Protein AF-A0A2M7Q3H6-F1 (afdb_monomer_lite)

Structure (mmCIF, N/CA/C/O backbone):
data_AF-A0A2M7Q3H6-F1
#
_entry.id   AF-A0A2M7Q3H6-F1
#
loop_
_atom_site.group_PDB
_atom_site.id
_atom_site.type_symbol
_atom_site.label_atom_id
_atom_site.label_alt_id
_atom_site.label_comp_id
_atom_site.label_asym_id
_atom_site.label_entity_id
_atom_site.label_seq_id
_atom_site.pdbx_PDB_ins_code
_atom_site.Cartn_x
_atom_site.Cartn_y
_atom_site.Cartn_z
_atom_site.occupancy
_atom_site.B_iso_or_equiv
_atom_site.auth_seq_id
_atom_site.auth_comp_id
_atom_site.auth_asym_id
_atom_site.auth_atom_id
_atom_site.pdbx_PDB_model_num
ATOM 1 N N . MET A 1 1 ? -37.245 15.354 41.970 1.00 47.09 1 MET A N 1
ATOM 2 C CA . MET A 1 1 ? -35.953 14.683 41.717 1.00 47.09 1 MET A CA 1
ATOM 3 C C . MET A 1 1 ? -36.069 13.973 40.373 1.00 47.09 1 MET A C 1
ATOM 5 O O . MET A 1 1 ? -36.646 12.899 40.318 1.00 47.09 1 MET A O 1
ATOM 9 N N . ILE A 1 2 ? -35.687 14.635 39.275 1.00 44.41 2 ILE A N 1
ATOM 10 C CA . ILE A 1 2 ? -35.851 14.102 37.911 1.00 44.41 2 ILE A CA 1
ATOM 11 C C . ILE A 1 2 ? -34.501 13.532 37.474 1.00 44.41 2 ILE A C 1
ATOM 13 O O . ILE A 1 2 ? -33.543 14.279 37.293 1.00 44.41 2 ILE A O 1
ATOM 17 N N . LEU A 1 3 ? -34.428 12.208 37.346 1.00 49.00 3 LEU A N 1
ATOM 18 C CA . LEU A 1 3 ? -33.309 11.504 36.724 1.00 49.00 3 LEU A CA 1
ATOM 19 C C . LEU A 1 3 ? -33.371 11.756 35.213 1.00 49.00 3 LEU A C 1
ATOM 21 O O . LEU A 1 3 ? -34.132 11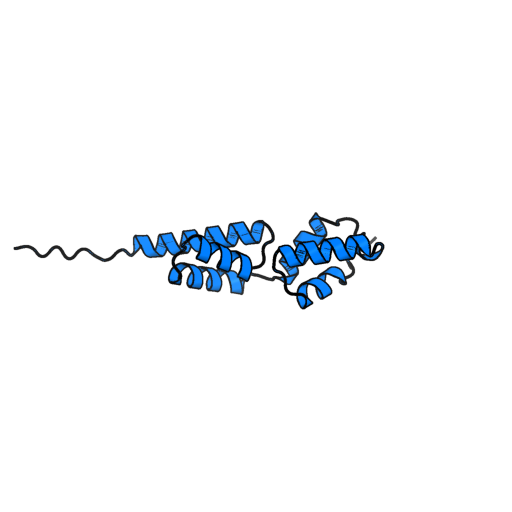.105 34.499 1.00 49.00 3 LEU A O 1
ATOM 25 N N . LEU A 1 4 ? -32.597 12.724 34.723 1.00 49.56 4 LEU A N 1
ATOM 26 C CA . LEU A 1 4 ? -32.354 12.878 33.290 1.00 49.56 4 LEU A CA 1
ATOM 27 C C . LEU A 1 4 ? -31.474 11.709 32.831 1.00 49.56 4 LEU A C 1
ATOM 29 O O . LEU A 1 4 ? -30.264 11.695 33.040 1.00 49.56 4 LEU A O 1
ATOM 33 N N . SER A 1 5 ? -32.113 10.705 32.233 1.00 51.41 5 SER A N 1
ATOM 34 C CA . SER A 1 5 ? -31.453 9.651 31.470 1.00 51.41 5 SER A CA 1
ATOM 35 C C . SER A 1 5 ? -30.949 10.254 30.158 1.00 51.41 5 SER A C 1
ATOM 37 O O . SER A 1 5 ? -31.702 10.435 29.203 1.00 51.41 5 SER A O 1
ATOM 39 N N . THR A 1 6 ? -29.678 10.645 30.130 1.00 59.47 6 THR A N 1
ATOM 40 C CA . THR A 1 6 ? -28.996 11.091 28.912 1.00 59.47 6 THR A CA 1
ATOM 41 C C . THR A 1 6 ? -28.763 9.869 28.013 1.00 59.47 6 THR A C 1
ATOM 43 O O . THR A 1 6 ? -28.077 8.939 28.444 1.00 59.47 6 THR 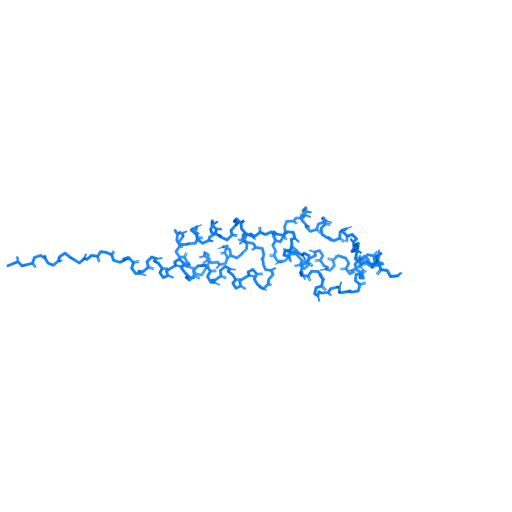A O 1
ATOM 46 N N . PRO A 1 7 ? -29.294 9.809 26.777 1.00 56.75 7 PRO A N 1
ATOM 47 C CA . PRO A 1 7 ? -29.010 8.688 25.886 1.00 56.75 7 PRO A CA 1
ATOM 48 C C . PRO A 1 7 ? -27.524 8.708 25.473 1.00 56.75 7 PRO A C 1
ATOM 50 O O . PRO A 1 7 ? -27.002 9.773 25.128 1.00 56.75 7 PRO A O 1
ATOM 53 N N . PRO A 1 8 ? -26.810 7.567 25.469 1.00 54.91 8 PRO A N 1
ATOM 54 C CA . PRO A 1 8 ? -25.399 7.555 25.110 1.00 54.91 8 PRO A CA 1
ATOM 55 C C . PRO A 1 8 ? -25.216 7.720 23.589 1.00 54.91 8 PRO A C 1
ATOM 57 O O . PRO A 1 8 ? -25.601 6.865 22.798 1.00 54.91 8 PRO A O 1
ATOM 60 N N . LEU A 1 9 ? -24.628 8.849 23.182 1.00 53.78 9 LEU A N 1
ATOM 61 C CA . LEU A 1 9 ? -23.551 8.986 22.179 1.00 53.78 9 LEU A CA 1
ATOM 62 C C . LEU A 1 9 ? -23.604 8.146 20.876 1.00 53.78 9 LEU A C 1
ATOM 64 O O . LEU A 1 9 ? -22.566 7.802 20.314 1.00 53.78 9 LEU A O 1
ATOM 68 N N . ARG A 1 10 ? -24.781 7.882 20.294 1.00 52.31 10 ARG A N 1
ATOM 69 C CA . ARG A 1 10 ? -24.874 7.266 18.947 1.00 52.31 10 ARG A CA 1
ATOM 70 C C . ARG A 1 10 ? -24.185 8.113 17.859 1.00 52.31 10 ARG A C 1
ATOM 72 O O . ARG A 1 10 ? -23.767 7.585 16.832 1.00 52.31 10 ARG A O 1
ATOM 79 N N . SER A 1 11 ? -24.041 9.417 18.098 1.00 59.81 11 SER A N 1
ATOM 80 C CA . SER A 1 11 ? -23.393 10.375 17.201 1.00 59.81 11 SER A CA 1
ATOM 81 C C . SER A 1 11 ? -21.864 10.260 17.174 1.00 59.81 11 SER A C 1
ATOM 83 O O . SER A 1 11 ? -21.290 10.384 16.096 1.00 59.81 11 SER A O 1
ATOM 85 N N . SER A 1 12 ? -21.185 9.978 18.293 1.00 74.31 12 SER A N 1
ATOM 86 C CA . SER A 1 12 ? -19.711 9.951 18.318 1.00 74.31 12 SER A CA 1
ATOM 87 C C . SER A 1 12 ? -19.141 8.729 17.596 1.00 74.31 12 SER A C 1
ATOM 89 O O . SER A 1 12 ? -18.218 8.868 16.797 1.00 74.31 12 SER A O 1
ATOM 91 N N . LYS A 1 13 ? -19.744 7.548 17.789 1.00 79.44 13 LYS A N 1
ATOM 92 C CA . LYS A 1 13 ? -19.305 6.302 17.137 1.00 79.44 13 LYS A CA 1
ATOM 93 C C . LYS A 1 13 ? -19.474 6.350 15.615 1.00 79.44 13 LYS A C 1
ATOM 95 O O . LYS A 1 13 ? -18.572 5.970 14.870 1.00 79.44 13 LYS A O 1
ATOM 100 N N . ALA A 1 14 ? -20.610 6.869 15.145 1.00 83.38 14 ALA A N 1
ATOM 101 C CA . ALA A 1 14 ? -20.863 7.031 13.715 1.00 83.38 14 ALA A CA 1
ATOM 102 C C . ALA A 1 14 ? -19.876 8.020 13.066 1.00 83.38 14 ALA A C 1
ATOM 104 O O . ALA A 1 14 ? -19.427 7.796 11.943 1.00 83.38 14 ALA A O 1
ATOM 105 N N . MET A 1 15 ? -19.504 9.092 13.775 1.00 88.12 15 MET A N 1
ATOM 106 C CA . MET A 1 15 ? -18.504 10.050 13.291 1.00 88.12 15 MET A CA 1
ATOM 107 C C . MET A 1 15 ? -17.093 9.460 13.282 1.00 88.12 15 MET A C 1
ATOM 109 O O . MET A 1 15 ? -16.375 9.650 12.303 1.00 88.12 15 MET A O 1
ATOM 113 N N . ALA A 1 16 ? -16.718 8.700 14.314 1.00 88.88 16 ALA A N 1
ATOM 114 C CA . ALA A 1 16 ? -15.434 8.003 14.368 1.00 88.88 16 ALA A CA 1
ATOM 115 C C . ALA A 1 16 ? -15.273 7.015 13.200 1.00 88.88 16 ALA A C 1
ATOM 117 O O . ALA A 1 16 ? -14.237 7.014 12.539 1.00 88.88 16 ALA A O 1
ATOM 118 N N . THR A 1 17 ? -16.325 6.252 12.883 1.00 91.69 17 THR A N 1
ATOM 119 C CA . THR A 1 17 ? -16.323 5.292 11.761 1.00 91.69 17 THR A CA 1
ATOM 120 C C . THR A 1 17 ? -16.152 6.009 10.421 1.00 91.69 17 THR A C 1
ATOM 122 O O . THR A 1 17 ? -15.242 5.693 9.662 1.00 91.69 17 THR A O 1
ATOM 125 N N . ARG A 1 18 ? -16.936 7.068 10.164 1.00 90.56 18 ARG A N 1
ATOM 126 C CA . ARG A 1 18 ? -16.800 7.881 8.938 1.00 90.56 18 ARG A CA 1
ATOM 127 C C . ARG A 1 18 ? -15.424 8.535 8.814 1.00 90.56 18 ARG A C 1
ATOM 129 O O . ARG A 1 18 ? -14.908 8.698 7.709 1.00 90.56 18 ARG A O 1
ATOM 136 N N . TYR A 1 19 ? -14.841 8.956 9.936 1.00 92.44 19 TYR A N 1
ATOM 137 C CA . TYR A 1 19 ? -13.486 9.493 9.956 1.00 92.44 19 TYR A CA 1
ATOM 138 C C . TYR A 1 19 ? -12.458 8.415 9.591 1.00 92.44 19 TYR A C 1
ATOM 140 O O . TYR A 1 19 ? -11.612 8.669 8.734 1.00 92.44 19 TYR A O 1
ATOM 148 N N . ALA A 1 20 ? -12.561 7.215 10.171 1.00 94.50 20 ALA A N 1
ATOM 149 C CA . ALA A 1 20 ? -11.698 6.083 9.845 1.00 94.50 20 ALA A CA 1
ATOM 150 C C . ALA A 1 20 ? -11.805 5.696 8.360 1.00 94.50 20 ALA A C 1
ATOM 152 O O . ALA A 1 20 ? -10.783 5.614 7.680 1.00 94.50 20 ALA A O 1
ATOM 153 N N . GLU A 1 21 ? -13.021 5.579 7.819 1.00 93.75 21 GLU A N 1
ATOM 154 C CA . GLU A 1 21 ? -13.267 5.302 6.396 1.00 93.75 21 GLU A CA 1
ATOM 155 C C . GLU A 1 21 ? -12.610 6.343 5.484 1.00 93.75 21 GLU A C 1
ATOM 157 O O . GLU A 1 21 ? -11.903 5.996 4.534 1.00 93.75 21 GLU A O 1
ATOM 162 N N . ARG A 1 22 ? -12.797 7.637 5.781 1.00 94.06 22 ARG A N 1
ATOM 163 C CA . ARG A 1 22 ? -12.175 8.729 5.016 1.00 94.06 22 ARG A CA 1
ATOM 164 C C . ARG A 1 22 ? -10.656 8.708 5.120 1.00 94.06 22 ARG A C 1
ATOM 166 O O . ARG A 1 22 ? -9.974 8.968 4.127 1.00 94.06 22 ARG A O 1
ATOM 173 N N . PHE A 1 23 ? -10.124 8.407 6.302 1.00 94.50 23 PHE A N 1
ATOM 174 C CA . PHE A 1 23 ? -8.688 8.316 6.520 1.00 94.50 23 PHE A CA 1
ATOM 175 C C . PHE A 1 23 ? -8.082 7.179 5.694 1.00 94.50 23 PHE A C 1
ATOM 177 O O . PHE A 1 23 ? -7.126 7.415 4.952 1.00 94.50 23 PHE A O 1
ATOM 184 N N . LEU A 1 24 ? -8.660 5.976 5.777 1.00 95.00 24 LEU A N 1
ATOM 185 C CA . LEU A 1 24 ? -8.228 4.818 4.997 1.00 95.00 24 LEU A CA 1
ATOM 186 C C . LEU A 1 24 ? -8.345 5.105 3.498 1.00 95.00 24 LEU A C 1
ATOM 188 O O . LEU A 1 24 ? -7.350 5.011 2.784 1.00 95.00 24 LEU A O 1
ATOM 192 N N . SER A 1 25 ? -9.501 5.588 3.037 1.00 92.81 25 SER A N 1
ATOM 193 C CA . SER A 1 25 ? -9.730 5.931 1.627 1.00 92.81 25 SER A CA 1
ATOM 194 C C . SER A 1 25 ? -8.688 6.917 1.090 1.00 92.81 25 SER A C 1
ATOM 196 O O . SER A 1 25 ? -8.115 6.697 0.026 1.00 92.81 25 SER A O 1
ATOM 198 N N . SER A 1 26 ? -8.360 7.971 1.847 1.00 94.06 26 SER A N 1
ATOM 199 C CA . SER A 1 26 ? -7.332 8.939 1.443 1.00 94.06 26 SER A CA 1
ATOM 200 C C . SER A 1 26 ? -5.941 8.309 1.317 1.00 94.06 26 SER A C 1
ATOM 202 O O . SER A 1 26 ? -5.146 8.719 0.470 1.00 94.06 26 SER A O 1
ATOM 204 N N . ARG A 1 27 ? -5.613 7.319 2.153 1.00 93.12 27 ARG A N 1
ATOM 205 C CA . ARG A 1 27 ? -4.323 6.614 2.108 1.00 93.12 27 ARG A CA 1
ATOM 206 C C . ARG A 1 27 ? -4.240 5.656 0.930 1.00 93.12 27 ARG A C 1
ATOM 208 O O . ARG A 1 27 ? -3.230 5.666 0.228 1.00 93.12 27 ARG A O 1
ATOM 215 N N . LEU A 1 28 ? -5.313 4.919 0.664 1.00 93.06 28 LEU A N 1
ATOM 216 C CA . LEU A 1 28 ? -5.413 4.040 -0.499 1.00 93.06 28 LEU A CA 1
ATOM 217 C C . LEU A 1 28 ? -5.334 4.839 -1.806 1.00 93.06 28 LEU A C 1
ATOM 219 O O . LEU A 1 28 ? -4.576 4.476 -2.698 1.00 93.06 28 LEU A O 1
ATOM 223 N N . GLN A 1 29 ? -5.997 5.999 -1.880 1.00 90.81 29 GLN A N 1
ATOM 224 C CA . GLN A 1 29 ? -5.885 6.925 -3.018 1.00 90.81 29 GLN A CA 1
ATOM 225 C C . GLN A 1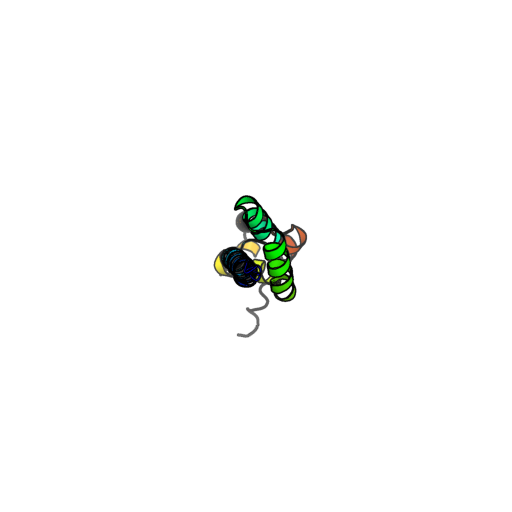 29 ? -4.459 7.461 -3.231 1.00 90.81 29 GLN A C 1
ATOM 227 O O . GLN A 1 29 ? -4.082 7.803 -4.346 1.00 90.81 29 GLN A O 1
ATOM 232 N N . ARG A 1 30 ? -3.632 7.518 -2.178 1.00 90.12 30 ARG A N 1
ATOM 233 C CA . ARG A 1 30 ? -2.196 7.862 -2.266 1.00 90.12 30 ARG A CA 1
ATOM 234 C C . ARG A 1 30 ? -1.314 6.658 -2.619 1.00 90.12 30 ARG A C 1
ATOM 236 O O . ARG A 1 30 ? -0.079 6.769 -2.597 1.00 90.12 30 ARG A O 1
ATOM 243 N N . GLY A 1 31 ? -1.929 5.514 -2.903 1.00 90.50 31 GLY A N 1
ATOM 244 C CA . GLY A 1 31 ? -1.259 4.282 -3.282 1.00 90.50 31 GLY A CA 1
ATOM 245 C C . GLY A 1 31 ? -0.606 3.542 -2.127 1.00 90.50 31 GLY A C 1
ATOM 246 O O . GLY A 1 31 ? 0.400 2.881 -2.349 1.00 90.50 31 GLY A O 1
ATOM 247 N N . GLU A 1 32 ? -1.072 3.723 -0.893 1.00 93.00 32 GLU A N 1
ATOM 248 C CA . GLU A 1 32 ? -0.601 2.917 0.237 1.00 93.00 32 GLU A CA 1
ATOM 249 C C . GLU A 1 32 ? -1.371 1.590 0.312 1.00 93.00 32 GLU A C 1
ATOM 251 O O . GLU A 1 32 ? -2.553 1.534 -0.028 1.00 93.00 32 GLU A O 1
ATOM 256 N N . ALA A 1 33 ? -0.709 0.531 0.780 1.00 93.81 33 ALA A N 1
ATOM 257 C CA . ALA A 1 33 ? -1.359 -0.738 1.083 1.00 93.81 33 ALA A CA 1
ATOM 258 C C . ALA A 1 33 ? -2.280 -0.609 2.309 1.00 93.81 33 ALA A C 1
ATOM 260 O O . ALA A 1 33 ? -2.000 0.167 3.231 1.00 93.81 33 ALA A O 1
ATOM 261 N N . MET A 1 34 ? -3.347 -1.416 2.348 1.00 94.06 34 MET A N 1
ATOM 262 C CA . MET A 1 34 ? -4.358 -1.387 3.416 1.00 94.06 34 MET A CA 1
ATOM 263 C C . MET A 1 34 ? -3.749 -1.463 4.820 1.00 94.06 34 MET A C 1
ATOM 265 O O . MET A 1 34 ? -3.972 -0.573 5.639 1.00 94.06 34 MET A O 1
ATOM 269 N N . TRP A 1 35 ? -2.913 -2.469 5.092 1.00 93.31 35 TRP A N 1
ATOM 270 C CA . TRP A 1 35 ? -2.331 -2.656 6.426 1.00 93.31 35 TRP A CA 1
ATOM 271 C C . TRP A 1 35 ? -1.485 -1.454 6.872 1.00 93.31 35 TRP A C 1
ATOM 273 O O . TRP A 1 35 ? -1.452 -1.115 8.054 1.00 93.31 35 TRP A O 1
ATOM 283 N N . MET A 1 36 ? -0.824 -0.767 5.933 1.00 94.62 36 MET A N 1
ATOM 284 C CA . MET A 1 36 ? -0.025 0.418 6.234 1.00 94.62 36 MET A CA 1
ATOM 285 C C . MET A 1 36 ? -0.922 1.614 6.564 1.00 94.62 36 MET A C 1
ATOM 287 O O . MET A 1 36 ? -0.614 2.382 7.479 1.00 94.62 36 MET A O 1
ATOM 291 N N . ALA A 1 37 ? -2.044 1.758 5.853 1.00 95.06 37 ALA A N 1
ATOM 292 C CA . ALA A 1 37 ? -3.055 2.764 6.154 1.00 95.06 37 ALA A CA 1
ATOM 293 C C . ALA A 1 37 ? -3.662 2.546 7.551 1.00 95.06 37 ALA A C 1
ATOM 295 O O . ALA A 1 37 ? -3.744 3.499 8.329 1.00 95.06 37 ALA A O 1
ATOM 296 N N . VAL A 1 38 ? -3.994 1.298 7.897 1.00 95.19 38 VAL A N 1
ATOM 297 C CA . VAL A 1 38 ? -4.499 0.894 9.222 1.00 95.19 38 VAL A CA 1
ATOM 298 C C . VAL A 1 38 ? -3.462 1.168 10.311 1.00 95.19 38 VAL A C 1
ATOM 300 O O . VAL A 1 38 ? -3.769 1.826 11.305 1.00 95.19 38 VAL A O 1
ATOM 303 N N . ALA A 1 39 ? -2.203 0.767 10.112 1.00 94.94 39 ALA A N 1
ATOM 304 C CA . ALA A 1 39 ? -1.128 1.027 11.071 1.00 94.94 39 ALA A CA 1
ATOM 305 C C . ALA A 1 39 ? -0.938 2.533 11.333 1.00 94.94 39 ALA A C 1
ATOM 307 O O . ALA A 1 39 ? -0.799 2.961 12.481 1.00 94.94 39 ALA A O 1
ATOM 308 N N . LYS A 1 40 ? -0.998 3.363 10.283 1.00 94.50 40 LYS A N 1
ATOM 309 C CA . LYS A 1 40 ? -0.939 4.828 10.412 1.00 94.50 40 LYS A CA 1
ATOM 310 C C . LYS A 1 40 ? -2.170 5.411 11.100 1.00 94.50 40 LYS A C 1
ATOM 312 O O . LYS A 1 40 ? -2.032 6.406 11.807 1.00 94.50 40 LYS A O 1
ATOM 317 N N . ALA A 1 41 ? -3.352 4.830 10.901 1.00 93.94 41 ALA A N 1
ATOM 318 C CA . ALA A 1 41 ? -4.561 5.245 11.605 1.00 93.94 41 ALA A CA 1
ATOM 319 C C . ALA A 1 41 ? -4.423 4.983 13.114 1.00 93.94 41 ALA A C 1
ATOM 321 O O . ALA A 1 41 ? -4.621 5.900 13.911 1.00 93.94 41 ALA A O 1
ATOM 322 N N . ARG A 1 42 ? -3.948 3.793 13.507 1.00 93.62 42 ARG A N 1
ATOM 323 C CA . ARG A 1 42 ? -3.666 3.466 14.918 1.00 93.62 42 ARG A CA 1
ATOM 324 C C . ARG A 1 42 ? -2.666 4.438 15.544 1.00 93.62 42 ARG A C 1
ATOM 326 O O . ARG A 1 42 ? -2.925 4.996 16.603 1.00 93.62 42 ARG A O 1
ATOM 333 N N . GLN A 1 43 ? -1.570 4.746 14.847 1.0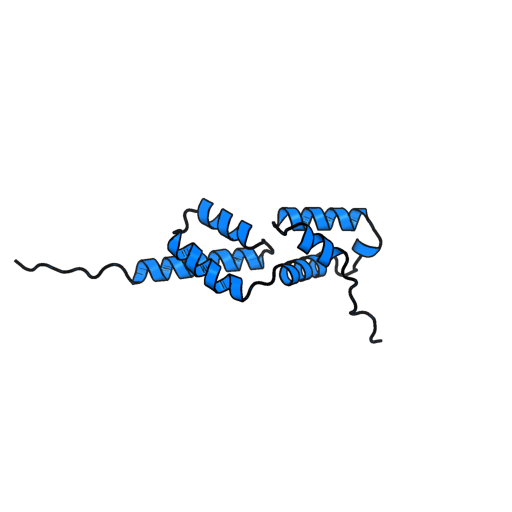0 94.12 43 GLN A N 1
ATOM 334 C CA . GLN A 1 43 ? -0.586 5.740 15.310 1.00 94.12 43 GLN A CA 1
ATOM 335 C C . GLN A 1 43 ? -1.164 7.154 15.483 1.00 94.12 43 GLN A C 1
ATOM 337 O O . GLN A 1 43 ? -0.615 7.957 16.233 1.00 94.12 43 GLN A O 1
ATOM 342 N N . LYS A 1 44 ? -2.249 7.488 14.776 1.00 91.44 44 LYS A N 1
ATOM 343 C CA . LYS A 1 44 ? -2.950 8.774 14.890 1.00 91.44 44 LYS A CA 1
ATOM 344 C C . LYS A 1 44 ? -4.049 8.775 15.955 1.00 91.44 44 LYS A C 1
ATOM 346 O O . LYS A 1 44 ? -4.704 9.802 16.107 1.00 91.44 44 LYS A O 1
ATOM 351 N N . GLY A 1 45 ? -4.231 7.673 16.683 1.00 90.38 45 GLY A N 1
ATOM 352 C CA . GLY A 1 45 ? -5.237 7.552 17.737 1.00 90.38 45 GLY A CA 1
ATOM 353 C C . GLY A 1 45 ? -6.663 7.424 17.205 1.00 90.38 45 GLY A C 1
ATOM 354 O O . GLY A 1 45 ? -7.597 7.877 17.861 1.00 90.38 45 GLY A O 1
ATOM 355 N N . VAL A 1 46 ? -6.844 6.864 16.002 1.00 91.75 46 VAL A N 1
ATOM 356 C CA . VAL A 1 46 ? -8.187 6.494 15.530 1.00 91.75 46 VAL A CA 1
ATOM 357 C C . VAL A 1 46 ? -8.726 5.377 16.418 1.00 91.75 46 VAL A C 1
ATOM 359 O O . VAL A 1 46 ? -7.998 4.436 16.710 1.00 91.75 46 VAL A O 1
ATOM 362 N N . ASP A 1 47 ? -9.986 5.499 16.837 1.00 92.44 47 ASP A N 1
ATOM 363 C CA . ASP A 1 47 ? -10.675 4.490 17.644 1.00 92.44 47 ASP A CA 1
ATOM 364 C C . ASP A 1 47 ? -10.606 3.104 16.980 1.00 92.44 47 ASP A C 1
ATOM 366 O O . ASP A 1 47 ? -10.951 2.961 15.805 1.00 92.44 47 ASP A O 1
ATOM 370 N N . ASP A 1 48 ? -10.163 2.093 17.731 1.00 91.62 48 ASP A N 1
ATOM 371 C CA . ASP A 1 48 ? -9.886 0.755 17.195 1.00 91.62 48 ASP A CA 1
ATOM 372 C C . ASP A 1 48 ? -11.150 0.062 16.671 1.00 91.62 48 ASP A C 1
ATOM 374 O O . ASP A 1 48 ? -11.102 -0.619 15.648 1.00 91.62 48 ASP A O 1
ATOM 378 N N . VAL A 1 49 ? -12.299 0.265 17.326 1.00 92.88 49 VAL A N 1
ATOM 379 C CA . VAL A 1 49 ? -13.574 -0.328 16.896 1.00 92.88 49 VAL A CA 1
ATOM 380 C C . VAL A 1 49 ? -14.040 0.316 15.594 1.00 92.88 49 VAL A C 1
ATOM 382 O O . VAL A 1 49 ? -14.416 -0.386 14.658 1.00 92.88 49 VAL A O 1
ATOM 385 N N . ALA A 1 50 ? -13.992 1.645 15.509 1.00 93.00 50 ALA A N 1
ATOM 386 C CA . ALA A 1 50 ? -14.299 2.381 14.289 1.00 93.00 50 ALA A CA 1
ATOM 387 C C . ALA A 1 50 ? -13.346 2.019 13.138 1.00 93.00 50 ALA A C 1
ATOM 389 O O . ALA A 1 50 ? -13.780 1.909 11.991 1.00 93.00 50 ALA A O 1
ATOM 390 N N . LEU A 1 51 ? -12.060 1.821 13.439 1.00 94.38 51 LEU A N 1
ATOM 391 C CA . LEU A 1 51 ? -11.054 1.431 12.459 1.00 94.38 51 LEU A CA 1
ATOM 392 C C . LEU A 1 51 ? -11.299 0.021 11.924 1.00 94.38 51 LEU A C 1
ATOM 394 O O . LEU A 1 51 ? -11.260 -0.160 10.712 1.00 94.38 51 LEU A O 1
ATOM 398 N N . GLN A 1 52 ? -11.610 -0.938 12.798 1.00 93.94 52 GLN A N 1
ATOM 399 C CA . GLN A 1 52 ? -11.946 -2.306 12.405 1.00 93.94 52 GLN A CA 1
ATOM 400 C C . GLN A 1 52 ? -13.182 -2.338 11.494 1.00 93.94 52 GLN A C 1
ATOM 402 O O . GLN A 1 52 ? -13.166 -2.975 10.445 1.00 93.94 52 GLN A O 1
ATOM 407 N N . GLN A 1 53 ? -14.233 -1.591 11.847 1.00 92.75 53 GLN A N 1
ATOM 408 C CA . GLN A 1 53 ? -15.448 -1.493 11.029 1.00 92.75 53 GLN A CA 1
ATOM 409 C C . GLN A 1 53 ? -15.169 -0.882 9.649 1.00 92.75 53 GLN A C 1
ATOM 411 O O . GLN A 1 53 ? -15.687 -1.357 8.639 1.00 92.75 53 GLN A O 1
ATOM 416 N N . ALA A 1 54 ? -14.336 0.160 9.597 1.00 92.88 54 ALA A N 1
ATOM 417 C CA . ALA A 1 54 ? -13.934 0.784 8.342 1.00 92.88 54 ALA A CA 1
ATOM 418 C C . ALA A 1 54 ? -13.047 -0.142 7.491 1.00 92.88 54 ALA A C 1
ATOM 420 O O . ALA A 1 54 ? -13.208 -0.201 6.274 1.00 92.88 54 ALA A O 1
ATOM 421 N N . GLU A 1 55 ? -12.121 -0.871 8.115 1.00 94.19 55 GLU A N 1
ATOM 422 C CA . GLU A 1 55 ? -11.265 -1.849 7.441 1.00 94.19 55 GLU A CA 1
ATOM 423 C C . GLU A 1 55 ? -12.103 -2.966 6.814 1.00 94.19 55 GLU A C 1
ATOM 425 O O . GLU A 1 55 ? -11.934 -3.252 5.630 1.00 94.19 55 GLU A O 1
ATOM 430 N N . GLU A 1 56 ? -13.053 -3.540 7.553 1.00 92.00 56 GLU A N 1
ATOM 431 C CA . GLU A 1 56 ? -13.973 -4.565 7.042 1.00 92.00 56 GLU A CA 1
ATOM 432 C C . GLU A 1 56 ? -14.804 -4.054 5.858 1.00 92.00 56 GLU A C 1
ATOM 434 O O . GLU A 1 56 ? -14.919 -4.740 4.839 1.00 92.00 56 GLU A O 1
ATOM 439 N N . ALA A 1 57 ? -15.326 -2.827 5.950 1.00 90.25 57 ALA A N 1
ATOM 440 C CA . ALA A 1 57 ? -16.128 -2.222 4.890 1.00 90.25 57 ALA A CA 1
ATOM 441 C C . ALA A 1 57 ? -15.340 -2.018 3.583 1.00 90.25 57 ALA A C 1
ATOM 443 O O . ALA A 1 57 ? -15.891 -2.200 2.496 1.00 90.25 57 ALA A O 1
ATOM 444 N N . ILE A 1 58 ? -14.058 -1.648 3.674 1.00 89.50 58 ILE A N 1
ATOM 445 C CA . ILE A 1 58 ? -13.227 -1.358 2.496 1.00 89.50 58 ILE A CA 1
ATOM 446 C C . ILE A 1 58 ? -12.541 -2.623 1.965 1.00 89.50 58 ILE A C 1
ATOM 448 O O . ILE A 1 58 ? -12.385 -2.764 0.753 1.00 89.50 58 ILE A O 1
ATOM 452 N N . THR A 1 59 ? -12.154 -3.564 2.831 1.00 88.06 59 THR A N 1
ATOM 453 C CA . THR A 1 59 ? -11.420 -4.781 2.435 1.00 88.06 59 THR A CA 1
ATOM 454 C C . THR A 1 59 ? -12.182 -5.601 1.398 1.00 88.06 59 THR A C 1
ATOM 456 O O . THR A 1 59 ? -11.571 -6.089 0.453 1.00 88.06 59 THR A O 1
ATOM 459 N N . GLY A 1 60 ? -13.515 -5.678 1.493 1.00 82.00 60 GLY A N 1
ATOM 460 C CA . GLY A 1 60 ? -14.340 -6.376 0.498 1.00 82.00 60 GLY A CA 1
ATOM 461 C C . GLY A 1 60 ? -14.296 -5.774 -0.916 1.00 82.00 60 GLY A C 1
ATOM 462 O O . GLY A 1 60 ? -14.706 -6.431 -1.867 1.00 82.00 60 GLY A O 1
ATOM 463 N N . GLN A 1 61 ? -13.804 -4.542 -1.067 1.00 82.81 61 GLN A N 1
ATOM 464 C CA . GLN A 1 61 ? -13.723 -3.815 -2.339 1.00 82.81 61 GLN A CA 1
ATOM 465 C C . GLN A 1 61 ? -12.274 -3.530 -2.764 1.00 82.81 61 GLN A C 1
ATOM 467 O O . GLN A 1 61 ? -12.039 -3.020 -3.859 1.00 82.81 61 GLN A O 1
ATOM 472 N N . TYR A 1 62 ? -11.296 -3.812 -1.901 1.00 87.50 62 TYR A N 1
ATOM 473 C CA . TYR A 1 62 ? -9.905 -3.448 -2.127 1.00 87.50 62 TYR A CA 1
ATOM 474 C C . TYR A 1 62 ? -9.126 -4.587 -2.788 1.00 87.50 62 TYR A C 1
ATOM 476 O O . TYR A 1 62 ? -8.828 -5.599 -2.158 1.00 87.50 62 TYR A O 1
ATOM 484 N N . ASP A 1 63 ? -8.722 -4.380 -4.042 1.00 91.31 63 ASP A N 1
ATOM 485 C CA . ASP A 1 63 ? -7.760 -5.240 -4.731 1.00 91.31 63 ASP A CA 1
ATOM 486 C C . ASP A 1 63 ? -6.353 -4.623 -4.665 1.00 91.31 63 ASP A C 1
ATOM 488 O O . ASP A 1 63 ? -6.040 -3.628 -5.328 1.00 91.31 63 ASP A O 1
ATOM 492 N N . ALA A 1 64 ? -5.478 -5.241 -3.868 1.00 91.12 64 ALA A N 1
ATOM 493 C CA . ALA A 1 64 ? -4.085 -4.826 -3.727 1.00 91.12 64 ALA A CA 1
ATOM 494 C C . ALA A 1 64 ? -3.294 -4.929 -5.046 1.00 91.12 64 ALA A C 1
ATOM 496 O O . ALA A 1 64 ? -2.399 -4.118 -5.291 1.00 91.12 64 ALA A O 1
ATOM 497 N N . ALA A 1 65 ? -3.619 -5.900 -5.903 1.00 92.81 65 ALA A N 1
ATOM 498 C CA . ALA A 1 65 ? -2.975 -6.077 -7.199 1.00 92.81 65 ALA A CA 1
ATOM 499 C C . ALA A 1 65 ? -3.351 -4.944 -8.152 1.00 92.81 65 ALA A C 1
ATOM 501 O O . ALA A 1 65 ? -2.481 -4.373 -8.808 1.00 92.81 65 ALA A O 1
ATOM 502 N N . GLU A 1 66 ? -4.633 -4.583 -8.182 1.00 93.00 66 GLU A N 1
ATOM 503 C CA . GLU A 1 66 ? -5.118 -3.476 -9.001 1.00 93.00 66 GLU A CA 1
ATOM 504 C C . GLU A 1 66 ? -4.541 -2.139 -8.532 1.00 93.00 66 GLU A C 1
ATOM 506 O O . GLU A 1 66 ? -4.057 -1.356 -9.350 1.00 93.00 66 GLU A O 1
ATOM 511 N N . ALA A 1 67 ? -4.474 -1.910 -7.218 1.00 93.38 67 ALA A N 1
ATOM 512 C CA . ALA A 1 67 ? -3.807 -0.733 -6.666 1.00 93.38 67 ALA A CA 1
ATOM 513 C C . ALA A 1 67 ? -2.320 -0.669 -7.076 1.00 93.38 67 ALA A C 1
ATOM 515 O O . ALA A 1 67 ? -1.836 0.386 -7.496 1.00 93.38 67 ALA A O 1
ATOM 516 N N . CYS A 1 68 ? -1.597 -1.795 -7.024 1.00 94.25 68 CYS A N 1
ATOM 517 C CA . CYS A 1 68 ? -0.227 -1.901 -7.533 1.00 94.25 68 CYS A CA 1
ATOM 518 C C . CYS A 1 68 ? -0.132 -1.560 -9.028 1.00 94.25 68 CYS A C 1
ATOM 520 O O . CYS A 1 68 ? 0.721 -0.756 -9.416 1.00 94.25 68 CYS A O 1
ATOM 522 N N . ARG A 1 69 ? -1.002 -2.139 -9.866 1.00 94.00 69 ARG A N 1
ATOM 523 C CA . ARG A 1 69 ? -1.022 -1.896 -11.318 1.00 94.00 69 ARG A CA 1
ATOM 524 C C . ARG A 1 69 ? -1.239 -0.425 -11.636 1.00 94.00 69 ARG A C 1
ATOM 526 O O . ARG A 1 69 ? -0.497 0.133 -12.440 1.00 94.00 69 ARG A O 1
ATOM 533 N N . GLN A 1 70 ? -2.199 0.224 -10.981 1.00 93.38 70 GLN A N 1
ATOM 534 C CA . GLN A 1 70 ? -2.470 1.649 -11.183 1.00 93.38 70 GLN A CA 1
ATOM 535 C C . GLN A 1 70 ? -1.241 2.510 -10.877 1.00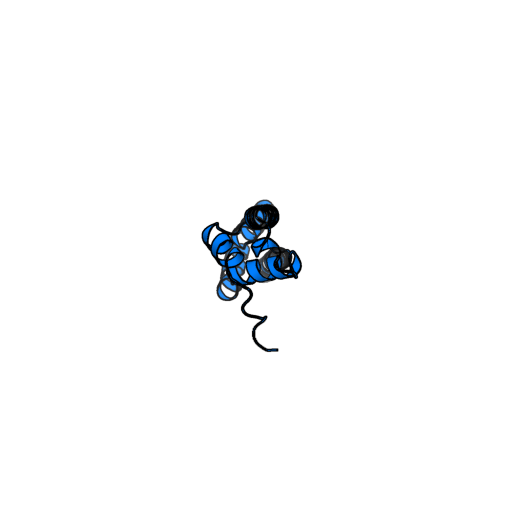 93.38 70 GLN A C 1
ATOM 537 O O . GLN A 1 70 ? -0.902 3.404 -11.653 1.00 93.38 70 GLN A O 1
ATOM 542 N N . LEU A 1 71 ? -0.525 2.209 -9.791 1.00 94.56 71 LEU A N 1
ATOM 543 C CA . LEU A 1 71 ? 0.692 2.935 -9.431 1.00 94.56 71 LEU A CA 1
ATOM 544 C C . LEU A 1 71 ? 1.826 2.731 -10.434 1.00 94.56 71 LEU A C 1
ATOM 546 O O . LEU A 1 71 ? 2.558 3.678 -10.725 1.00 94.56 71 LEU A O 1
ATOM 550 N N . ILE A 1 72 ? 1.982 1.514 -10.955 1.00 94.00 72 ILE A N 1
ATOM 551 C CA . ILE A 1 72 ? 2.989 1.227 -11.976 1.00 94.00 72 ILE A CA 1
ATOM 552 C C . ILE A 1 72 ? 2.632 1.905 -13.294 1.00 94.00 72 ILE A C 1
ATOM 554 O O . ILE A 1 72 ? 3.479 2.619 -13.816 1.00 94.00 72 ILE A O 1
ATOM 558 N N . ARG A 1 73 ? 1.387 1.810 -13.773 1.00 92.44 73 ARG A N 1
ATOM 559 C CA . ARG A 1 73 ? 0.940 2.491 -15.002 1.00 92.44 73 ARG A CA 1
ATOM 560 C C . ARG A 1 73 ? 1.153 4.005 -14.944 1.00 92.44 73 ARG A C 1
ATOM 562 O O . ARG A 1 73 ? 1.583 4.602 -15.922 1.00 92.44 73 ARG A O 1
ATOM 569 N N . GLN A 1 74 ? 0.904 4.630 -13.791 1.00 92.12 74 GLN A N 1
ATOM 570 C CA . GLN A 1 74 ? 1.149 6.066 -13.605 1.00 92.12 74 GLN A CA 1
ATOM 571 C C . GLN A 1 74 ? 2.641 6.430 -13.617 1.00 92.12 74 GLN A C 1
ATOM 573 O O . GLN A 1 74 ? 3.007 7.519 -14.054 1.00 92.12 74 GLN A O 1
ATOM 578 N N . ARG A 1 75 ? 3.505 5.557 -13.087 1.00 92.62 75 ARG A N 1
ATOM 579 C CA . ARG A 1 75 ? 4.934 5.846 -12.885 1.00 92.62 75 ARG A CA 1
ATOM 580 C C . ARG A 1 75 ? 5.820 5.384 -14.044 1.00 92.62 75 ARG A C 1
ATOM 582 O O . ARG A 1 75 ? 6.894 5.947 -14.229 1.00 92.62 75 ARG A O 1
ATOM 589 N N . ASP A 1 76 ? 5.390 4.359 -14.765 1.00 92.06 76 ASP A N 1
ATOM 590 C CA . ASP A 1 76 ? 6.076 3.725 -15.889 1.00 92.06 76 ASP A CA 1
ATOM 591 C C . ASP A 1 76 ? 5.096 3.479 -17.053 1.00 92.06 76 ASP A C 1
ATOM 593 O O . ASP A 1 76 ? 4.811 2.332 -17.404 1.00 92.06 76 ASP A O 1
ATOM 597 N N . PRO A 1 77 ? 4.546 4.550 -17.657 1.00 89.44 77 PRO A N 1
ATOM 598 C CA . PRO A 1 77 ? 3.586 4.427 -18.755 1.00 89.44 77 PRO A CA 1
ATOM 599 C C . PRO A 1 77 ? 4.197 3.817 -20.026 1.00 89.44 77 PRO A C 1
ATOM 601 O O . PRO A 1 77 ? 3.469 3.339 -20.884 1.00 89.44 77 PRO A O 1
ATOM 604 N N . GLN A 1 78 ? 5.527 3.841 -20.155 1.00 91.00 78 GLN A N 1
ATOM 605 C CA . GLN A 1 78 ? 6.267 3.274 -21.288 1.00 91.00 78 GLN A CA 1
ATOM 606 C C . GLN A 1 78 ? 6.713 1.825 -21.046 1.00 91.00 78 GLN A C 1
ATOM 608 O O . GLN A 1 78 ? 7.415 1.259 -21.878 1.00 91.00 78 GLN A O 1
ATOM 613 N N . ALA A 1 79 ? 6.347 1.242 -19.901 1.00 91.25 79 ALA A N 1
ATOM 614 C CA . ALA A 1 79 ? 6.728 -0.108 -19.508 1.00 91.25 79 ALA A CA 1
ATOM 615 C C . ALA A 1 79 ? 8.248 -0.383 -19.579 1.00 91.25 79 ALA A C 1
ATOM 617 O O . ALA A 1 79 ? 8.686 -1.506 -19.840 1.00 91.25 79 ALA A O 1
ATOM 618 N N . LEU A 1 80 ? 9.070 0.634 -19.284 1.00 91.12 80 LEU A N 1
ATOM 619 C CA . LEU A 1 80 ? 10.533 0.544 -19.279 1.00 91.12 80 LEU A CA 1
ATOM 620 C C . LEU A 1 80 ? 11.038 -0.505 -18.284 1.00 91.12 80 LEU A C 1
ATOM 622 O O . LEU A 1 80 ? 12.134 -1.038 -18.459 1.00 91.12 80 LEU A O 1
ATOM 626 N N . ARG A 1 81 ? 10.234 -0.844 -17.266 1.00 91.75 81 ARG A N 1
ATOM 627 C CA . ARG A 1 81 ? 10.513 -1.932 -16.317 1.00 91.75 81 ARG A CA 1
ATOM 628 C C . ARG A 1 81 ? 10.830 -3.274 -16.985 1.00 91.75 81 ARG A C 1
ATOM 630 O O . ARG A 1 81 ? 11.540 -4.069 -16.377 1.00 91.75 81 ARG A O 1
ATOM 637 N N . HIS A 1 82 ? 10.334 -3.520 -18.199 1.00 92.06 82 HIS A N 1
ATOM 638 C CA . HIS A 1 82 ? 10.566 -4.769 -18.937 1.00 92.06 82 HIS A CA 1
ATOM 639 C C . HIS A 1 82 ? 11.897 -4.792 -19.692 1.00 92.06 82 HIS A C 1
ATOM 641 O O . HIS A 1 82 ? 12.389 -5.861 -20.044 1.00 92.06 82 HIS A O 1
ATOM 647 N N . HIS A 1 83 ? 12.497 -3.624 -19.924 1.00 91.81 83 HIS A N 1
ATOM 648 C CA . HIS A 1 83 ? 13.721 -3.479 -20.714 1.00 91.81 83 HIS A CA 1
ATOM 649 C C . HIS A 1 83 ? 14.922 -3.010 -19.882 1.00 91.81 83 HIS A C 1
ATOM 651 O O . HIS A 1 83 ? 16.064 -3.223 -20.285 1.00 91.81 83 HIS A O 1
ATOM 657 N N . ASP A 1 84 ? 14.687 -2.403 -18.714 1.00 93.56 84 ASP A N 1
ATOM 658 C CA . ASP A 1 84 ? 15.735 -1.932 -17.808 1.00 93.56 84 ASP A CA 1
ATOM 659 C C . ASP A 1 84 ? 15.551 -2.478 -16.381 1.00 93.56 84 ASP A C 1
ATOM 661 O O . ASP A 1 84 ? 14.685 -2.055 -15.605 1.00 93.56 84 ASP A O 1
ATOM 665 N N . THR A 1 85 ? 16.461 -3.370 -15.985 1.00 93.69 85 THR A N 1
ATOM 666 C CA . THR A 1 85 ? 16.519 -3.961 -14.641 1.00 93.69 85 THR A CA 1
ATOM 667 C C . THR A 1 85 ? 16.632 -2.916 -13.527 1.00 93.69 85 THR A C 1
ATOM 669 O O . THR A 1 85 ? 16.113 -3.119 -12.427 1.00 93.69 85 THR A O 1
ATOM 672 N N . ARG A 1 86 ? 17.289 -1.772 -13.762 1.00 95.75 86 ARG A N 1
ATOM 673 C CA . ARG A 1 86 ? 17.400 -0.700 -12.755 1.00 95.75 86 ARG A CA 1
ATOM 674 C C . ARG A 1 86 ? 16.055 -0.024 -12.523 1.00 95.75 86 ARG A C 1
ATOM 676 O O . ARG A 1 86 ? 15.735 0.328 -11.384 1.00 95.75 86 ARG A O 1
ATOM 683 N N . VAL A 1 87 ? 15.273 0.151 -13.586 1.00 94.56 87 VAL A N 1
ATOM 684 C CA . VAL A 1 87 ? 13.905 0.676 -13.520 1.00 94.56 87 VAL A CA 1
ATOM 685 C C . VAL A 1 87 ? 13.019 -0.315 -12.767 1.00 94.56 87 VAL A C 1
ATOM 687 O O . VAL A 1 87 ? 12.378 0.075 -11.787 1.00 94.56 87 VAL A O 1
ATOM 690 N N . TRP A 1 88 ? 13.101 -1.605 -13.101 1.00 95.00 88 TRP A N 1
ATOM 691 C CA . TRP A 1 88 ? 12.403 -2.674 -12.380 1.00 95.00 88 TRP A CA 1
ATOM 692 C C . TRP A 1 88 ? 12.684 -2.643 -10.868 1.00 95.00 88 TRP A C 1
ATOM 694 O O . TRP A 1 88 ? 11.764 -2.546 -10.054 1.00 95.00 88 TRP A O 1
ATOM 704 N N . GLN A 1 89 ? 13.962 -2.617 -10.467 1.00 96.31 89 GLN A N 1
ATOM 705 C CA . GLN A 1 89 ? 14.359 -2.591 -9.051 1.00 96.31 89 GLN A CA 1
ATOM 706 C C . GLN A 1 89 ? 13.862 -1.335 -8.327 1.00 96.31 89 GLN A C 1
ATOM 708 O O . GLN A 1 89 ? 13.470 -1.393 -7.157 1.00 96.31 89 GLN A O 1
ATOM 713 N N . ARG A 1 90 ? 13.863 -0.184 -9.011 1.00 96.81 90 ARG A N 1
ATOM 714 C CA . ARG A 1 90 ? 13.342 1.074 -8.466 1.00 96.81 90 ARG A CA 1
ATOM 715 C C . ARG A 1 90 ? 11.838 0.982 -8.211 1.00 96.81 90 ARG A C 1
ATOM 717 O O . ARG A 1 90 ? 11.382 1.456 -7.171 1.00 96.81 90 ARG A O 1
ATOM 724 N N . HIS A 1 91 ? 11.084 0.372 -9.121 1.00 96.19 91 HIS A N 1
ATOM 725 C CA . HIS A 1 91 ? 9.648 0.161 -8.950 1.00 96.19 91 HIS A CA 1
ATOM 726 C C . HIS A 1 91 ? 9.335 -0.846 -7.844 1.00 96.19 91 HIS A C 1
ATOM 728 O O . HIS A 1 91 ? 8.481 -0.559 -7.008 1.00 96.19 91 HIS A O 1
ATOM 734 N N . ALA A 1 92 ? 10.080 -1.951 -7.758 1.00 96.19 92 ALA A N 1
ATOM 735 C CA . ALA A 1 92 ? 9.935 -2.924 -6.676 1.00 96.19 92 ALA A CA 1
ATOM 736 C C . ALA A 1 92 ? 10.127 -2.274 -5.297 1.00 96.19 92 ALA A C 1
ATOM 738 O O . ALA A 1 92 ? 9.268 -2.393 -4.425 1.00 96.19 92 ALA A O 1
ATOM 739 N N . ARG A 1 93 ? 11.203 -1.491 -5.122 1.00 97.12 93 ARG A N 1
ATOM 740 C CA . ARG A 1 93 ? 11.453 -0.735 -3.880 1.00 97.12 93 ARG A CA 1
ATOM 741 C C . ARG A 1 93 ? 10.359 0.290 -3.597 1.00 97.12 93 ARG A C 1
ATOM 743 O O . ARG A 1 93 ? 9.952 0.461 -2.452 1.00 97.12 93 ARG A O 1
ATOM 750 N N . PHE A 1 94 ? 9.876 0.980 -4.628 1.00 96.38 94 PHE A N 1
ATOM 751 C CA . PHE A 1 94 ? 8.786 1.939 -4.483 1.00 96.38 94 PHE A CA 1
ATOM 752 C C . PHE A 1 94 ? 7.504 1.271 -3.962 1.00 96.38 94 PHE A C 1
ATOM 754 O O . PHE A 1 94 ? 6.928 1.772 -2.999 1.00 96.38 94 PHE A O 1
ATOM 761 N N . LEU A 1 95 ? 7.091 0.137 -4.536 1.00 96.06 95 LEU A N 1
ATOM 762 C CA . LEU A 1 95 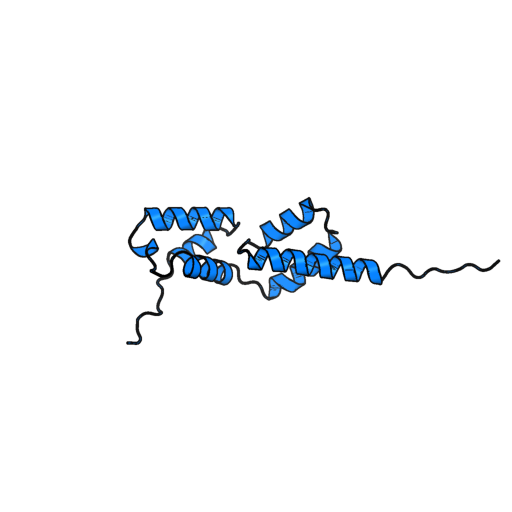? 5.904 -0.599 -4.090 1.00 96.06 95 LEU A CA 1
ATOM 763 C C . LEU A 1 95 ? 6.090 -1.206 -2.691 1.00 96.06 95 LEU A C 1
ATOM 765 O O . LEU A 1 95 ? 5.178 -1.152 -1.868 1.00 96.06 95 LEU A O 1
ATOM 769 N N . GLN A 1 96 ? 7.288 -1.695 -2.372 1.00 96.06 96 GLN A N 1
ATOM 770 C CA . GLN A 1 96 ? 7.601 -2.182 -1.029 1.00 96.06 96 GLN A CA 1
ATOM 771 C C . GLN A 1 96 ? 7.471 -1.063 0.018 1.00 96.06 96 GLN A C 1
ATOM 773 O O . GLN A 1 96 ? 6.855 -1.256 1.063 1.00 96.06 96 GLN A O 1
ATOM 778 N N . ASN A 1 97 ? 7.949 0.146 -0.296 1.00 95.12 97 ASN A N 1
ATOM 779 C CA . ASN A 1 97 ? 7.791 1.323 0.566 1.00 95.12 97 ASN A CA 1
ATOM 780 C C . ASN A 1 97 ? 6.328 1.778 0.713 1.00 95.12 97 ASN A C 1
ATOM 782 O O . ASN A 1 97 ? 5.999 2.493 1.660 1.00 95.12 97 ASN A O 1
ATOM 786 N N . LYS A 1 98 ? 5.444 1.382 -0.211 1.00 94.06 98 LYS A N 1
ATOM 787 C CA . LYS A 1 98 ? 3.988 1.566 -0.099 1.00 94.06 98 LYS A CA 1
ATOM 788 C C . LYS A 1 98 ? 3.299 0.473 0.718 1.00 94.06 98 LYS A C 1
ATOM 790 O O . LYS A 1 98 ? 2.136 0.641 1.077 1.00 94.06 98 LYS A O 1
ATOM 795 N N . GLY A 1 99 ? 4.018 -0.595 1.050 1.00 94.62 99 GLY A N 1
ATOM 796 C CA . GLY A 1 99 ? 3.552 -1.697 1.879 1.00 94.62 99 GLY A CA 1
ATOM 797 C C . GLY A 1 99 ? 3.025 -2.894 1.105 1.00 94.62 99 GLY A C 1
ATOM 798 O O . GLY A 1 99 ? 2.473 -3.794 1.719 1.00 94.62 99 GLY A O 1
ATOM 799 N N . PHE A 1 100 ? 3.150 -2.953 -0.215 1.00 96.12 100 PHE A N 1
ATOM 800 C CA . PHE A 1 100 ? 2.684 -4.142 -0.927 1.00 96.12 100 PHE A CA 1
ATOM 801 C C . PHE A 1 100 ? 3.567 -5.351 -0.608 1.00 96.12 100 PHE A C 1
ATOM 803 O O . PHE A 1 100 ? 4.777 -5.218 -0.405 1.00 96.12 100 PHE A O 1
ATOM 810 N N . ASP A 1 101 ? 2.955 -6.531 -0.530 1.00 94.69 101 ASP A N 1
ATOM 811 C CA . ASP A 1 101 ? 3.684 -7.767 -0.285 1.00 94.69 101 ASP A CA 1
ATOM 812 C C . ASP A 1 101 ? 4.510 -8.168 -1.517 1.00 94.69 101 ASP A C 1
ATOM 814 O O . ASP A 1 101 ? 4.204 -7.812 -2.659 1.00 94.69 101 ASP A O 1
ATOM 818 N N . THR A 1 102 ? 5.578 -8.930 -1.286 1.00 94.50 102 THR A N 1
ATOM 819 C CA . THR A 1 102 ? 6.510 -9.323 -2.346 1.00 94.50 102 THR A CA 1
ATOM 820 C C . THR A 1 102 ? 5.835 -10.132 -3.452 1.00 94.50 102 THR A C 1
ATOM 822 O O . THR A 1 102 ? 6.181 -9.940 -4.615 1.00 94.50 102 THR A O 1
ATOM 825 N N . ALA A 1 103 ? 4.866 -10.996 -3.135 1.00 95.12 103 ALA A N 1
ATOM 826 C CA . ALA A 1 103 ? 4.206 -11.819 -4.145 1.00 95.12 103 ALA A CA 1
ATOM 827 C C . ALA A 1 103 ? 3.353 -10.957 -5.090 1.00 95.12 103 ALA A C 1
ATOM 829 O O . ALA A 1 103 ? 3.458 -11.097 -6.310 1.00 95.12 103 ALA A O 1
ATOM 830 N N . THR A 1 104 ? 2.587 -10.005 -4.551 1.00 95.06 104 THR A N 1
ATOM 831 C CA . THR A 1 104 ? 1.821 -9.037 -5.350 1.00 95.06 104 THR A CA 1
ATOM 832 C C . THR A 1 104 ? 2.737 -8.160 -6.199 1.00 95.06 104 THR A C 1
ATOM 834 O O . THR A 1 104 ? 2.455 -7.961 -7.379 1.00 95.06 104 THR A O 1
ATOM 837 N N . ILE A 1 105 ? 3.848 -7.672 -5.636 1.00 95.88 105 ILE A N 1
ATOM 838 C CA . ILE A 1 105 ? 4.826 -6.853 -6.368 1.00 95.88 105 ILE A CA 1
ATOM 839 C C . ILE A 1 105 ? 5.418 -7.628 -7.546 1.00 95.88 105 ILE A C 1
ATOM 841 O O . ILE A 1 105 ? 5.421 -7.123 -8.666 1.00 95.88 105 ILE A O 1
ATOM 845 N N . LEU A 1 106 ? 5.911 -8.846 -7.306 1.00 95.31 106 LEU A N 1
ATOM 846 C CA . LEU A 1 106 ? 6.528 -9.667 -8.348 1.00 95.31 106 LEU A CA 1
ATOM 847 C C . LEU A 1 106 ? 5.530 -10.016 -9.449 1.00 95.31 106 LEU A C 1
ATOM 849 O O . LEU A 1 106 ? 5.878 -9.932 -10.623 1.00 95.31 106 LEU A O 1
ATOM 853 N N . ARG A 1 107 ? 4.291 -10.357 -9.078 1.00 94.31 107 ARG A N 1
ATOM 854 C CA . ARG A 1 107 ? 3.219 -10.604 -10.044 1.00 94.31 107 ARG A CA 1
ATOM 855 C C . ARG A 1 107 ? 3.001 -9.383 -10.939 1.00 94.31 107 ARG A C 1
ATOM 857 O O . ARG A 1 107 ? 3.141 -9.503 -12.147 1.00 94.31 107 ARG A O 1
ATOM 864 N N . VAL A 1 108 ? 2.749 -8.209 -10.358 1.00 94.25 108 VAL A N 1
ATOM 865 C CA . VAL A 1 108 ? 2.416 -6.993 -11.125 1.00 94.25 108 VAL A CA 1
ATOM 866 C C . VAL A 1 108 ? 3.588 -6.479 -11.963 1.00 94.25 108 VAL A C 1
ATOM 868 O O . VAL A 1 108 ? 3.389 -6.004 -13.076 1.00 94.25 108 VAL A O 1
ATOM 871 N N . LEU A 1 109 ? 4.824 -6.555 -11.464 1.00 92.94 109 LEU A N 1
ATOM 872 C CA . LEU A 1 109 ? 5.978 -6.080 -12.234 1.00 92.94 109 LEU A CA 1
ATOM 873 C C . LEU A 1 109 ? 6.298 -6.969 -13.438 1.00 92.94 109 LEU A C 1
ATOM 875 O O . LEU A 1 109 ? 6.814 -6.453 -14.426 1.00 92.94 109 LEU A O 1
ATOM 879 N N . ASN A 1 110 ? 5.988 -8.263 -13.355 1.00 90.94 110 ASN A N 1
ATOM 880 C CA . ASN A 1 110 ? 6.233 -9.229 -14.424 1.00 90.94 110 ASN A CA 1
ATOM 881 C C . ASN A 1 110 ? 5.023 -9.424 -15.353 1.00 90.94 110 ASN A C 1
ATOM 883 O O . ASN A 1 110 ? 5.152 -10.091 -16.376 1.00 90.94 110 ASN A O 1
ATOM 887 N N . GLU A 1 111 ? 3.863 -8.849 -15.024 1.00 89.31 111 GLU A N 1
ATOM 888 C CA . GLU A 1 111 ? 2.733 -8.761 -15.948 1.00 89.31 111 GLU A CA 1
ATOM 889 C C . GLU A 1 111 ? 3.172 -7.953 -17.181 1.00 89.31 111 GLU A C 1
ATOM 891 O O . GLU A 1 111 ? 3.539 -6.771 -17.094 1.00 89.31 111 GLU A O 1
ATOM 896 N N . GLN A 1 112 ? 3.166 -8.613 -18.341 1.00 73.19 112 GLN A N 1
ATOM 897 C CA . GLN A 1 112 ? 3.270 -7.914 -19.614 1.00 73.19 112 GLN A CA 1
ATOM 898 C C . GLN A 1 112 ? 1.981 -7.123 -19.818 1.00 73.19 112 GLN A C 1
ATOM 900 O O . GLN A 1 112 ? 0.890 -7.646 -19.587 1.00 73.19 112 GLN A O 1
ATOM 905 N N . ASP A 1 113 ? 2.102 -5.856 -20.218 1.00 61.75 113 ASP A N 1
ATOM 906 C CA . ASP A 1 113 ? 0.940 -5.077 -20.630 1.00 61.75 113 ASP A CA 1
ATOM 907 C C . ASP A 1 113 ? 0.432 -5.688 -21.943 1.00 61.75 113 ASP A C 1
ATOM 909 O O . ASP A 1 113 ? 0.847 -5.298 -23.028 1.00 61.75 113 ASP A O 1
ATOM 913 N N . SER A 1 114 ? -0.480 -6.656 -21.860 1.00 51.97 114 SER A N 1
ATOM 914 C CA . SER A 1 114 ? -1.179 -7.280 -22.994 1.00 51.97 114 SER A CA 1
ATOM 915 C C . SER A 1 114 ? -2.137 -6.312 -23.716 1.00 51.97 114 SER A C 1
ATOM 917 O O . SER A 1 114 ? -3.082 -6.727 -24.371 1.00 51.97 114 SER A O 1
ATOM 919 N N . SER A 1 115 ? -1.899 -5.001 -23.600 1.00 49.50 115 SER A N 1
ATOM 920 C CA . SER A 1 115 ? -2.726 -3.918 -24.150 1.00 49.50 115 SER A CA 1
ATOM 921 C C . SER A 1 115 ? -2.174 -3.354 -25.469 1.00 49.50 115 SER A C 1
ATOM 923 O O . SER A 1 115 ? -2.599 -2.284 -25.890 1.00 49.50 115 SER A O 1
ATOM 925 N N . LEU A 1 116 ? -1.204 -4.031 -26.097 1.00 49.12 116 LEU A N 1
ATOM 926 C CA . LEU A 1 116 ? -0.557 -3.598 -27.346 1.00 49.12 116 LEU A CA 1
ATOM 927 C C . LEU A 1 116 ? -0.809 -4.536 -28.543 1.00 49.12 116 LEU A C 1
ATOM 929 O O . LEU A 1 116 ? -0.192 -4.344 -29.584 1.00 49.12 116 LEU A O 1
ATOM 933 N N . GLU A 1 117 ? -1.726 -5.504 -28.436 1.00 42.00 117 GLU A N 1
ATOM 934 C CA . GLU A 1 117 ? -2.103 -6.389 -29.554 1.00 42.00 117 GLU A CA 1
ATOM 935 C C . GLU A 1 117 ? -3.539 -6.154 -30.050 1.00 42.00 117 GLU A C 1
ATOM 937 O O . GLU A 1 117 ? -4.297 -7.098 -30.213 1.00 42.00 117 GLU A O 1
ATOM 942 N N . GLU A 1 118 ? -3.928 -4.904 -30.308 1.00 44.22 118 GLU A N 1
ATOM 943 C CA . GLU A 1 118 ? -5.021 -4.589 -31.246 1.00 44.22 118 GLU A CA 1
ATOM 944 C C . GLU A 1 118 ? -4.671 -3.289 -31.991 1.00 44.22 118 GLU A C 1
ATOM 946 O O . GLU A 1 118 ? -4.974 -2.185 -31.534 1.00 44.22 118 GLU A O 1
ATOM 951 N N . GLY A 1 119 ? -3.965 -3.421 -33.118 1.00 39.72 119 GLY A N 1
ATOM 952 C CA . GLY A 1 119 ? -3.592 -2.329 -34.022 1.00 39.72 119 GLY A CA 1
ATOM 953 C C . GLY A 1 119 ? -3.114 -2.853 -35.364 1.00 39.72 119 GLY A C 1
ATOM 954 O O . GLY A 1 119 ? -2.091 -3.570 -35.363 1.00 39.72 119 GLY A O 1
#

Foldseek 3Di:
DDPPPDDDDPPPLVVLLVVLLVQQVVLLVVLADNVVSLVVCVVVVRDPVSNVNSSVVCVVVDDNLVSLLVVCCVVCVVLCLVVDVVVVVVSLVVNVVSPDDPVSSVVNSPDDPPVPPDD

pLDDT: mean 86.09, std 15.47, range [39.72, 97.12]

Sequence (119 aa):
MILLSTPPLRSSKAMATRYAERFLSSRLQRGEAMWMAVAKARQKGVDDVALQQAEEAITGQYDAAEACRQLIRQRDPQALRHHDTRVWQRHARFLQNKGFDTATILRVLNEQDSSLEEG

Radius of gyration: 20.18 Å; chains: 1; bounding box: 53×26×76 Å

Secondary structure (DSSP, 8-state):
---------HHHHHHHHHHHHHHHHHHHHTT--HHHHHHHHHHTT--HHHHHHHHHHHHTT--HHHHHHHHHHHH-TT-GGGT-HHHHHHHHHHHHHHT--HHHHHHHHH---TTS---